Protein AF-A0A355FA48-F1 (afdb_monomer)

Nearest PDB structures (foldseek):
  8dld-assembly1_A  TM=2.397E-01  e=1.196E+00  Physcomitrium patens
  1eyp-assembly1_A  TM=2.920E-01  e=4.290E+00  Medicago sativa

Structure (mmCIF, N/CA/C/O backbone):
data_AF-A0A355FA48-F1
#
_entry.id   AF-A0A355FA48-F1
#
loop_
_atom_site.group_PDB
_atom_site.id
_atom_site.type_symbol
_atom_site.label_atom_id
_atom_site.label_alt_id
_atom_site.label_comp_id
_atom_site.label_asym_id
_atom_site.label_entity_id
_atom_site.label_seq_id
_atom_site.pdbx_PDB_ins_code
_atom_site.Cartn_x
_atom_site.Cartn_y
_atom_site.Cartn_z
_atom_site.occupancy
_atom_site.B_iso_or_equiv
_atom_site.auth_seq_id
_atom_site.auth_comp_id
_atom_site.auth_asym_id
_atom_site.auth_atom_id
_atom_site.pdbx_PDB_model_num
ATOM 1 N N . MET A 1 1 ? -16.862 11.622 -30.178 1.00 50.50 1 MET A N 1
ATOM 2 C CA . MET A 1 1 ? -16.215 10.969 -29.021 1.00 50.50 1 MET A CA 1
ATOM 3 C C . MET A 1 1 ? -16.839 9.595 -28.837 1.00 50.50 1 MET A C 1
ATOM 5 O O . MET A 1 1 ? -18.049 9.518 -28.666 1.00 50.50 1 MET A O 1
ATOM 9 N N . ASP A 1 2 ? -16.054 8.531 -28.989 1.00 50.88 2 ASP A N 1
ATOM 10 C CA . ASP A 1 2 ? -16.548 7.152 -28.922 1.00 50.88 2 ASP A CA 1
ATOM 11 C C . ASP A 1 2 ? -16.624 6.678 -27.457 1.00 50.88 2 ASP A C 1
ATOM 13 O O . ASP A 1 2 ? -15.678 6.871 -26.689 1.00 50.88 2 ASP A O 1
ATOM 17 N N . ILE A 1 3 ? -17.746 6.065 -27.066 1.00 57.66 3 ILE A N 1
ATOM 18 C CA . ILE A 1 3 ? -17.954 5.471 -25.733 1.00 57.66 3 ILE A CA 1
ATOM 19 C C . ILE A 1 3 ? -16.929 4.361 -25.452 1.00 57.66 3 ILE A C 1
ATOM 21 O O . ILE A 1 3 ? -16.620 4.101 -24.289 1.00 57.66 3 ILE A O 1
ATOM 25 N N . SER A 1 4 ? -16.351 3.756 -26.494 1.00 58.62 4 SER A N 1
ATOM 26 C CA . SER A 1 4 ? -15.286 2.757 -26.372 1.00 58.62 4 SER A CA 1
ATOM 27 C C . SER A 1 4 ? -14.024 3.291 -25.673 1.00 58.62 4 SER A C 1
ATOM 29 O O . SER A 1 4 ? -13.360 2.530 -24.976 1.00 58.62 4 SER A O 1
ATOM 31 N N . LYS A 1 5 ? -13.741 4.605 -25.725 1.00 52.78 5 LYS A N 1
ATOM 32 C CA . LYS A 1 5 ? -12.650 5.227 -24.942 1.00 52.78 5 LYS A CA 1
ATOM 33 C C . LYS A 1 5 ? -12.941 5.296 -23.435 1.00 52.78 5 LYS A C 1
ATOM 35 O O . LYS A 1 5 ? -12.018 5.364 -22.633 1.00 52.78 5 LYS A O 1
ATOM 40 N N . PHE A 1 6 ? -14.215 5.240 -23.038 1.00 52.00 6 PHE A N 1
ATOM 41 C CA . PHE A 1 6 ? -14.637 5.093 -21.638 1.00 52.00 6 PHE A CA 1
ATOM 42 C C . PHE A 1 6 ? -14.767 3.620 -21.223 1.00 52.00 6 PHE A C 1
ATOM 44 O O . PHE A 1 6 ? -14.833 3.330 -20.027 1.00 52.00 6 PHE A O 1
ATOM 51 N N . GLN A 1 7 ? -14.787 2.688 -22.186 1.00 49.25 7 GLN A N 1
ATOM 52 C CA . GLN A 1 7 ? -14.718 1.246 -21.947 1.00 49.25 7 GLN A CA 1
ATOM 53 C C . GLN A 1 7 ? -13.270 0.838 -21.665 1.00 49.25 7 GLN A C 1
ATOM 55 O O . GLN A 1 7 ? -12.597 0.194 -22.456 1.00 49.25 7 GLN A O 1
ATOM 60 N N . THR A 1 8 ? -12.822 1.269 -20.492 1.00 52.16 8 THR A N 1
ATOM 61 C CA . THR A 1 8 ? -11.849 0.640 -19.606 1.00 52.16 8 THR A CA 1
ATOM 62 C C . THR A 1 8 ? -10.927 -0.403 -20.240 1.00 52.16 8 THR A C 1
ATOM 64 O O . THR A 1 8 ? -11.336 -1.534 -20.517 1.00 52.16 8 THR A O 1
ATOM 67 N N . ASN A 1 9 ? -9.626 -0.108 -20.256 1.00 56.94 9 ASN A N 1
ATOM 68 C CA . ASN A 1 9 ? -8.619 -1.160 -20.186 1.00 56.94 9 ASN A CA 1
ATOM 69 C C . ASN A 1 9 ? -8.722 -1.831 -18.797 1.00 56.94 9 ASN A C 1
ATOM 71 O O . ASN A 1 9 ? -7.994 -1.478 -17.868 1.00 56.94 9 ASN A O 1
ATOM 75 N N . LYS A 1 10 ? -9.714 -2.721 -18.621 1.00 59.16 10 LYS A N 1
ATOM 76 C CA . LYS A 1 10 ? -10.024 -3.418 -17.354 1.00 59.16 10 LYS A CA 1
ATOM 77 C C . LYS A 1 10 ? -8.810 -4.165 -16.813 1.00 59.16 10 LYS A C 1
ATOM 79 O O . LYS A 1 10 ? -8.675 -4.302 -15.601 1.00 59.16 10 LYS A O 1
ATOM 84 N N . ALA A 1 11 ? -7.910 -4.568 -17.707 1.00 61.88 11 ALA A N 1
ATOM 85 C CA . ALA A 1 11 ? -6.654 -5.203 -17.351 1.00 61.88 11 ALA A CA 1
ATOM 86 C C . ALA A 1 11 ? -5.799 -4.300 -16.446 1.00 61.88 11 ALA A C 1
ATOM 88 O O . ALA A 1 11 ? -5.304 -4.749 -15.425 1.00 61.88 11 ALA A O 1
ATOM 89 N N . ALA A 1 12 ? -5.696 -2.997 -16.722 1.00 61.00 12 ALA A N 1
ATOM 90 C CA . ALA A 1 12 ? -4.926 -2.099 -15.855 1.00 61.00 12 ALA A CA 1
ATOM 91 C C . ALA A 1 12 ? -5.613 -1.832 -14.498 1.00 61.00 12 ALA A C 1
ATOM 93 O O . ALA A 1 12 ? -4.936 -1.541 -13.514 1.00 61.00 12 ALA A O 1
ATOM 94 N N . GLU A 1 13 ? -6.947 -1.927 -14.427 1.00 69.19 13 GLU A N 1
ATOM 95 C CA . GLU A 1 13 ? -7.689 -1.750 -13.169 1.00 69.19 13 GLU A CA 1
ATOM 96 C C . GLU A 1 13 ? -7.562 -2.956 -12.230 1.00 69.19 13 GLU A C 1
ATOM 98 O O . GLU A 1 13 ? -7.446 -2.758 -11.022 1.00 69.19 13 GLU A O 1
ATOM 103 N N . GLU A 1 14 ? -7.596 -4.183 -12.760 1.00 68.00 14 GLU A N 1
ATOM 104 C CA . GLU A 1 14 ? -7.614 -5.407 -11.944 1.00 68.00 14 GLU A CA 1
ATOM 105 C C . GLU A 1 14 ? -6.336 -6.244 -12.017 1.00 68.00 14 GLU A C 1
ATOM 107 O O . GLU A 1 14 ? -5.951 -6.830 -11.005 1.00 68.00 14 GLU A O 1
ATOM 112 N N . ASP A 1 15 ? -5.685 -6.315 -13.179 1.00 77.81 15 ASP A N 1
ATOM 113 C CA . ASP A 1 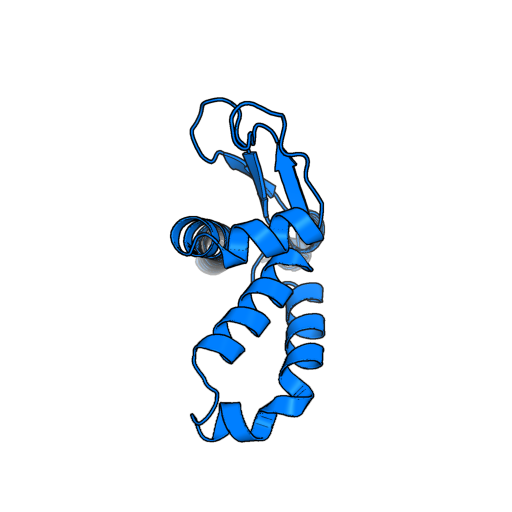15 ? -4.477 -7.123 -13.362 1.00 77.81 15 ASP A CA 1
ATOM 114 C C . ASP A 1 15 ? -3.219 -6.357 -12.956 1.00 77.81 15 ASP A C 1
ATOM 116 O O . ASP A 1 15 ? -2.216 -6.994 -12.648 1.00 77.81 15 ASP A O 1
ATOM 120 N N . GLY A 1 16 ? -3.271 -5.024 -12.909 1.00 86.31 16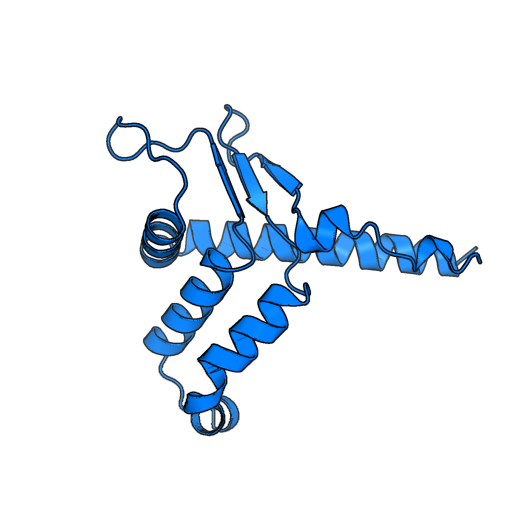 GLY A N 1
ATOM 121 C CA . GLY A 1 16 ? -2.163 -4.160 -12.510 1.00 86.31 16 GLY A CA 1
ATOM 122 C C . GLY A 1 16 ? -1.009 -4.117 -13.515 1.00 86.31 16 GLY A C 1
ATOM 123 O O . GLY A 1 16 ? -0.916 -4.921 -14.445 1.00 86.31 16 GLY A O 1
ATOM 124 N N . VAL A 1 17 ? -0.106 -3.159 -13.325 1.00 89.75 17 VAL A N 1
ATOM 125 C CA . VAL A 1 17 ? 1.043 -2.909 -14.205 1.00 89.75 17 VAL A CA 1
ATOM 126 C C . VAL A 1 17 ? 2.339 -3.115 -13.433 1.00 89.75 17 VAL A C 1
ATOM 128 O O . VAL A 1 17 ? 2.412 -2.846 -12.237 1.00 89.75 17 VAL A O 1
ATOM 131 N N . TRP A 1 18 ? 3.357 -3.633 -14.120 1.00 92.81 18 TRP A N 1
ATOM 132 C CA . TRP A 1 18 ? 4.699 -3.752 -13.564 1.00 92.81 18 TRP A CA 1
ATOM 133 C C . TRP A 1 18 ? 5.400 -2.394 -13.575 1.00 92.81 18 TRP A C 1
ATOM 135 O O . TRP A 1 18 ? 5.610 -1.823 -14.643 1.00 92.81 18 TRP A O 1
ATOM 145 N N . VAL A 1 19 ? 5.788 -1.927 -12.395 1.00 92.06 19 VAL A N 1
ATOM 146 C CA . VAL A 1 19 ? 6.546 -0.700 -12.157 1.00 92.06 19 VAL A CA 1
ATOM 147 C C . VAL A 1 19 ? 7.950 -1.085 -11.710 1.00 92.06 19 VAL A C 1
ATOM 149 O O . VAL A 1 19 ? 8.123 -1.998 -10.897 1.00 92.06 19 VAL A O 1
ATOM 152 N N . ASP A 1 20 ? 8.948 -0.426 -12.288 1.00 92.25 20 ASP A N 1
ATOM 153 C CA . ASP A 1 20 ? 10.348 -0.611 -11.917 1.00 92.25 20 ASP A CA 1
ATOM 154 C C . ASP A 1 20 ? 10.660 0.203 -10.657 1.00 92.25 20 ASP A C 1
ATOM 156 O O . ASP A 1 20 ? 10.267 1.364 -10.563 1.00 92.25 20 ASP A O 1
ATOM 160 N N . VAL A 1 21 ? 11.310 -0.422 -9.676 1.00 89.25 21 VAL A N 1
ATOM 161 C CA . VAL A 1 21 ? 11.603 0.202 -8.377 1.00 89.25 21 VAL A CA 1
ATOM 162 C C . VAL A 1 21 ? 12.977 0.863 -8.392 1.00 89.25 21 VAL A C 1
ATOM 164 O O . VAL A 1 21 ? 13.144 1.955 -7.860 1.00 89.25 21 VAL A O 1
ATOM 167 N N . ASP A 1 22 ? 13.968 0.198 -8.987 1.00 84.12 22 ASP A N 1
ATOM 168 C CA . ASP A 1 22 ? 15.380 0.583 -8.893 1.00 84.12 22 ASP A CA 1
ATOM 169 C C . ASP A 1 22 ? 16.129 0.554 -10.236 1.00 84.12 22 ASP A C 1
ATOM 171 O O . ASP A 1 22 ? 17.322 0.856 -10.282 1.00 84.12 22 ASP A O 1
ATOM 175 N N . GLY A 1 23 ? 15.460 0.182 -11.331 1.00 79.75 23 GLY A N 1
ATOM 176 C CA . GLY A 1 23 ? 16.059 0.039 -12.658 1.00 79.75 23 GLY A CA 1
ATOM 177 C C . GLY A 1 23 ? 16.967 -1.185 -12.811 1.00 79.75 23 GLY A C 1
ATOM 178 O O . GLY A 1 23 ? 17.498 -1.413 -13.897 1.00 79.75 23 GLY A O 1
ATOM 179 N N . ASN A 1 24 ? 17.136 -1.993 -11.760 1.00 82.81 24 ASN A N 1
ATOM 180 C CA . ASN A 1 24 ? 18.080 -3.110 -11.688 1.00 82.81 24 ASN A CA 1
ATOM 181 C C . ASN A 1 24 ? 17.379 -4.472 -11.581 1.00 82.81 24 ASN A C 1
ATOM 183 O O . ASN A 1 24 ? 17.966 -5.464 -11.149 1.00 82.81 24 ASN A O 1
ATOM 187 N N . GLY A 1 25 ? 16.126 -4.542 -12.035 1.00 83.00 25 GLY A N 1
ATOM 188 C CA . GLY A 1 25 ? 15.348 -5.779 -12.091 1.00 83.00 25 GLY A CA 1
ATOM 189 C C . GLY A 1 25 ? 14.394 -5.974 -10.915 1.00 83.00 25 GLY A C 1
ATOM 190 O O . GLY A 1 25 ? 13.638 -6.953 -10.928 1.00 83.00 25 GLY A O 1
ATOM 191 N N . THR A 1 26 ? 14.362 -5.045 -9.956 1.00 92.69 26 THR A N 1
ATOM 192 C CA . THR A 1 26 ? 13.345 -5.026 -8.905 1.00 92.69 26 THR A CA 1
ATOM 193 C C . THR A 1 26 ? 12.073 -4.389 -9.441 1.00 92.69 26 THR A C 1
ATOM 195 O O . THR A 1 26 ? 12.055 -3.231 -9.847 1.00 92.69 26 THR A O 1
ATOM 198 N N . LYS A 1 27 ? 10.980 -5.152 -9.455 1.00 94.94 27 LYS A N 1
ATOM 199 C CA . LYS A 1 27 ? 9.699 -4.692 -10.002 1.00 94.94 27 LYS A CA 1
ATOM 200 C C . LYS A 1 27 ? 8.564 -5.024 -9.065 1.00 94.94 27 LYS A C 1
ATOM 202 O O . LYS A 1 27 ? 8.534 -6.114 -8.498 1.00 94.94 27 LYS A O 1
ATOM 207 N N . ILE A 1 28 ? 7.594 -4.130 -8.969 1.00 95.44 28 ILE A N 1
ATOM 208 C CA . ILE A 1 28 ? 6.328 -4.375 -8.278 1.00 95.44 28 ILE A CA 1
ATOM 209 C C . ILE A 1 28 ? 5.186 -4.352 -9.278 1.00 95.44 28 ILE A C 1
ATOM 211 O O . ILE A 1 28 ? 5.247 -3.650 -10.283 1.00 95.44 28 ILE A O 1
ATOM 215 N N . LYS A 1 29 ? 4.137 -5.125 -9.023 1.00 95.06 29 LYS A N 1
ATOM 216 C CA . LYS A 1 29 ? 2.921 -5.109 -9.825 1.00 95.06 29 LYS A CA 1
ATOM 217 C C . LYS A 1 29 ? 1.829 -4.396 -9.051 1.00 95.06 29 LYS A C 1
ATOM 219 O O . LYS A 1 29 ? 1.402 -4.880 -8.004 1.00 95.06 29 LYS A O 1
ATOM 224 N N . VAL A 1 30 ? 1.391 -3.256 -9.569 1.00 93.62 30 VAL A N 1
ATOM 225 C CA . VAL A 1 30 ? 0.495 -2.337 -8.864 1.00 93.62 30 VAL A CA 1
ATOM 226 C C . VAL A 1 30 ? -0.816 -2.186 -9.626 1.00 93.62 30 VAL A C 1
ATOM 228 O O . VAL A 1 30 ? -0.823 -1.979 -10.838 1.00 93.62 30 VAL A O 1
ATOM 231 N N . ALA A 1 31 ? -1.934 -2.321 -8.919 1.00 92.06 31 ALA A N 1
ATOM 232 C CA . ALA A 1 31 ? -3.264 -1.989 -9.417 1.00 92.06 31 ALA A CA 1
ATOM 233 C C . ALA A 1 31 ? -3.635 -0.542 -9.073 1.00 92.06 31 ALA A C 1
ATOM 235 O O . ALA A 1 31 ? -3.131 0.040 -8.117 1.00 92.06 31 ALA A O 1
ATOM 236 N N . ARG A 1 32 ? -4.585 0.031 -9.815 1.00 88.31 32 ARG A N 1
ATOM 237 C CA . ARG A 1 32 ? -5.041 1.412 -9.590 1.00 88.31 32 ARG A CA 1
ATOM 238 C C . ARG A 1 32 ? -5.688 1.601 -8.220 1.00 88.31 32 ARG A C 1
ATOM 240 O O . ARG A 1 32 ? -6.489 0.762 -7.803 1.00 88.31 32 ARG A O 1
ATOM 247 N N . ILE A 1 33 ? -5.458 2.755 -7.592 1.00 83.88 33 ILE A N 1
ATOM 248 C CA . ILE A 1 33 ? -6.003 3.083 -6.261 1.00 83.88 33 ILE A CA 1
ATOM 249 C C . ILE A 1 33 ? -7.543 3.073 -6.215 1.00 83.88 33 ILE A C 1
ATOM 251 O O . ILE A 1 33 ? -8.153 2.709 -5.215 1.00 83.88 33 ILE A O 1
ATOM 255 N N . ASN A 1 34 ? -8.205 3.400 -7.327 1.00 81.56 34 ASN A N 1
ATOM 256 C CA . ASN A 1 34 ? -9.664 3.489 -7.410 1.00 81.56 34 ASN A CA 1
ATOM 257 C C . ASN A 1 34 ? -10.357 2.210 -7.900 1.00 81.56 34 ASN A C 1
ATOM 259 O O . ASN A 1 34 ? -11.558 2.250 -8.215 1.00 81.56 34 ASN A O 1
ATOM 263 N N . ASN A 1 35 ? -9.639 1.084 -7.943 1.00 85.12 35 ASN A N 1
ATOM 264 C CA . ASN A 1 35 ? -10.189 -0.166 -8.445 1.00 85.12 35 ASN A CA 1
ATOM 265 C C . ASN A 1 35 ? -11.336 -0.707 -7.549 1.00 85.12 35 ASN A C 1
ATOM 267 O O . ASN A 1 35 ? -11.388 -0.439 -6.338 1.00 85.12 35 ASN A O 1
ATOM 271 N N . PRO A 1 36 ? -12.287 -1.480 -8.109 1.00 88.25 36 PRO A N 1
ATOM 272 C CA . PRO A 1 36 ? -13.420 -2.003 -7.344 1.00 88.25 36 PRO A CA 1
ATOM 273 C C . PRO A 1 36 ? -13.026 -2.915 -6.172 1.00 88.25 36 PRO A C 1
ATOM 275 O O . PRO A 1 36 ? -13.741 -2.948 -5.165 1.00 88.25 36 PRO A O 1
ATOM 278 N N . ARG A 1 37 ? -11.905 -3.647 -6.274 1.00 90.31 37 ARG A N 1
ATOM 279 C CA . ARG A 1 37 ? -11.421 -4.555 -5.220 1.00 90.31 37 ARG A CA 1
ATOM 280 C C . ARG A 1 37 ? -10.957 -3.762 -4.001 1.00 90.31 37 ARG A C 1
ATOM 282 O O . ARG A 1 37 ? -11.423 -4.057 -2.901 1.00 90.31 37 ARG A O 1
ATOM 289 N N . TYR A 1 38 ? -10.154 -2.718 -4.205 1.00 91.25 38 TYR A N 1
ATOM 290 C CA . TYR A 1 38 ? -9.709 -1.794 -3.163 1.00 91.25 38 TYR A CA 1
ATOM 291 C C . TYR A 1 38 ? -10.903 -1.142 -2.473 1.00 91.25 38 TYR A C 1
ATOM 293 O O . TYR A 1 38 ? -11.056 -1.272 -1.262 1.00 91.25 38 TYR A O 1
ATOM 301 N N . LYS A 1 39 ? -11.833 -0.546 -3.235 1.00 90.44 39 LYS A N 1
ATOM 302 C CA . LYS A 1 39 ? -13.029 0.102 -2.665 1.00 90.44 39 LYS A CA 1
ATOM 303 C C . LYS A 1 39 ? -13.851 -0.859 -1.808 1.00 90.44 39 LYS A C 1
ATOM 305 O O . LYS A 1 39 ? -14.234 -0.516 -0.690 1.00 90.44 39 LYS A O 1
ATOM 310 N N . LYS A 1 40 ? -14.107 -2.073 -2.304 1.00 92.69 40 LYS A N 1
ATOM 311 C CA . LYS A 1 40 ? -14.893 -3.087 -1.588 1.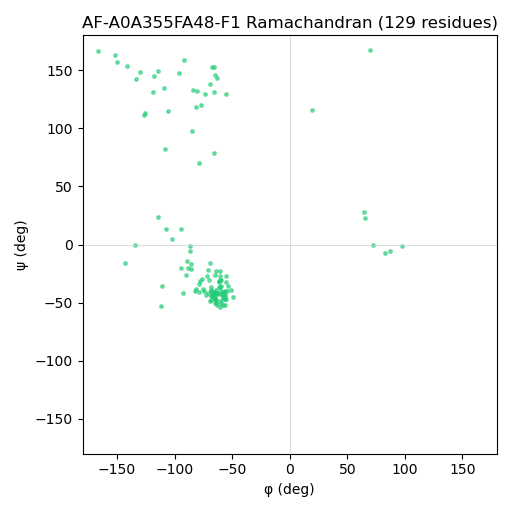00 92.69 40 LYS A CA 1
ATOM 312 C C . LYS A 1 40 ? -14.177 -3.587 -0.332 1.00 92.69 40 LYS A C 1
ATOM 314 O O . LYS A 1 40 ? -14.817 -3.737 0.711 1.00 92.69 40 LYS A O 1
ATOM 319 N N . HIS A 1 41 ? -12.873 -3.844 -0.417 1.00 93.56 41 HIS A N 1
ATOM 320 C CA . HIS A 1 41 ? -12.076 -4.317 0.714 1.00 93.56 41 HIS A CA 1
ATOM 321 C C . HIS A 1 41 ? -11.911 -3.231 1.775 1.00 93.56 41 HIS A C 1
ATOM 323 O O . HIS A 1 41 ? -12.244 -3.465 2.934 1.00 93.56 41 HIS A O 1
ATOM 329 N N . PHE A 1 42 ? -11.535 -2.015 1.375 1.00 92.12 42 PHE A N 1
ATOM 330 C CA . PHE A 1 42 ? -11.394 -0.870 2.270 1.00 92.12 42 PHE A CA 1
ATOM 331 C C . PHE A 1 42 ? -12.701 -0.569 3.012 1.00 92.12 42 PHE A C 1
ATOM 333 O O . PHE A 1 42 ? -12.710 -0.425 4.233 1.00 92.12 42 PHE A O 1
ATOM 340 N N . GLN A 1 43 ? -13.844 -0.571 2.316 1.00 92.88 43 GLN A N 1
ATOM 341 C CA . GLN A 1 43 ? -15.155 -0.429 2.960 1.00 92.88 43 GLN A CA 1
ATOM 342 C C . GLN A 1 43 ? -15.435 -1.544 3.973 1.00 92.88 43 GLN A C 1
ATOM 344 O O . GLN A 1 43 ? -15.987 -1.276 5.040 1.00 92.88 43 GLN A O 1
ATOM 349 N N . LYS A 1 44 ? -15.066 -2.793 3.665 1.00 95.31 44 LYS A N 1
ATOM 350 C CA . LYS A 1 44 ? -15.267 -3.938 4.562 1.00 95.31 44 LYS A CA 1
ATOM 351 C C . LYS A 1 44 ? -14.452 -3.791 5.848 1.00 95.31 44 LYS A C 1
ATOM 353 O O . LYS A 1 44 ? -15.021 -3.963 6.925 1.00 95.31 44 LYS A O 1
ATOM 358 N N . ILE A 1 45 ? -13.165 -3.458 5.743 1.00 94.12 45 ILE A N 1
ATOM 359 C CA . ILE A 1 45 ? -12.256 -3.373 6.897 1.00 94.12 45 ILE A CA 1
ATOM 360 C C . ILE A 1 45 ? -12.472 -2.104 7.730 1.00 94.12 45 ILE A C 1
ATOM 362 O O . ILE A 1 45 ? -12.306 -2.133 8.945 1.00 94.12 45 ILE A O 1
ATOM 366 N N . THR A 1 46 ? -12.923 -1.005 7.115 1.00 93.50 46 THR A N 1
ATOM 367 C CA . THR A 1 46 ? -13.207 0.257 7.825 1.00 93.50 46 THR A CA 1
ATOM 368 C C . THR A 1 46 ? -14.613 0.322 8.420 1.00 93.50 46 THR A C 1
ATOM 370 O O . THR A 1 46 ? -14.864 1.139 9.308 1.00 93.50 46 THR A O 1
ATOM 373 N N . LYS A 1 47 ? -15.546 -0.545 7.993 1.00 94.88 47 LYS A N 1
ATOM 374 C CA . LYS A 1 47 ? -16.938 -0.575 8.482 1.00 94.88 47 LYS A CA 1
ATOM 375 C C . LYS A 1 47 ? -17.062 -0.565 10.017 1.00 94.88 47 LYS A C 1
ATOM 377 O O . LYS A 1 47 ? -17.875 0.225 10.504 1.00 94.88 47 LYS A O 1
A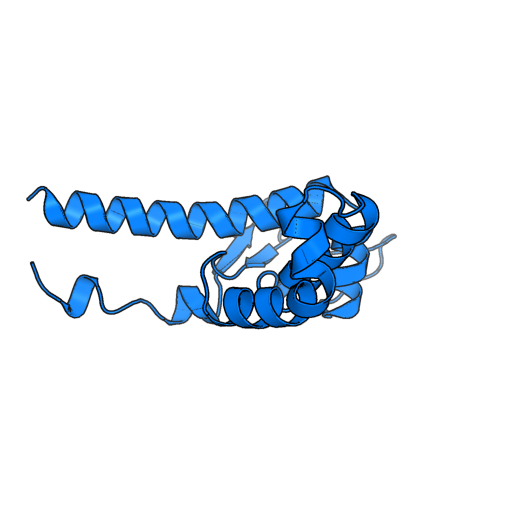TOM 382 N N . PRO A 1 48 ? -16.287 -1.352 10.792 1.00 94.81 48 PRO A N 1
ATOM 383 C CA . PRO A 1 48 ? -16.348 -1.323 12.259 1.00 94.81 48 PRO A CA 1
ATOM 384 C C . PRO A 1 48 ? -15.904 0.019 12.862 1.00 94.81 48 PRO A C 1
ATOM 386 O O . PRO A 1 48 ? -16.366 0.412 13.930 1.00 94.81 48 PRO A O 1
ATOM 389 N N . TYR A 1 49 ? -15.047 0.754 12.153 1.00 94.94 49 TYR A N 1
ATOM 390 C CA . TYR A 1 49 ? -14.404 1.983 12.616 1.00 94.94 49 TYR A CA 1
ATOM 391 C C . TYR A 1 49 ? -15.035 3.256 12.041 1.00 94.94 49 TYR A C 1
ATOM 393 O O . TYR A 1 49 ? -14.578 4.361 12.328 1.00 94.94 49 TYR A O 1
ATOM 401 N N . LYS A 1 50 ? -16.130 3.137 11.278 1.00 93.00 50 LYS A N 1
ATOM 402 C CA . LYS A 1 50 ? -16.785 4.251 10.569 1.00 93.00 50 LYS A CA 1
ATOM 403 C C . LYS A 1 50 ? -17.077 5.465 11.460 1.00 93.00 50 LYS A C 1
ATOM 405 O O . LYS A 1 50 ? -16.915 6.601 11.024 1.00 93.00 50 LYS A O 1
ATOM 410 N N . ARG A 1 51 ? -17.503 5.239 12.711 1.00 94.31 51 ARG A N 1
ATOM 411 C CA . ARG A 1 51 ? -17.759 6.321 13.681 1.00 94.31 51 ARG A CA 1
ATOM 412 C C . ARG A 1 51 ? -16.471 7.040 14.089 1.00 94.31 51 ARG A C 1
ATOM 414 O O . ARG A 1 51 ? -16.493 8.259 14.188 1.00 94.31 51 ARG A O 1
ATOM 421 N N . GLN A 1 52 ? -15.388 6.300 14.319 1.00 94.12 52 GLN A N 1
ATOM 422 C CA . GLN A 1 52 ? -14.096 6.862 14.722 1.00 94.12 52 GLN A CA 1
ATOM 423 C C . GLN A 1 52 ? -13.476 7.664 13.578 1.00 94.12 52 GLN A C 1
ATOM 425 O O . GLN A 1 52 ? -13.076 8.800 13.788 1.00 94.12 52 GLN A O 1
ATOM 430 N N . ILE A 1 53 ? -13.517 7.117 12.358 1.00 92.19 53 ILE A N 1
ATOM 431 C CA . ILE A 1 53 ? -13.066 7.797 11.135 1.00 92.19 53 ILE A CA 1
ATOM 432 C C . ILE A 1 53 ? -13.806 9.125 10.957 1.00 92.19 53 ILE A C 1
ATOM 434 O O . ILE A 1 53 ? -13.180 10.170 10.835 1.00 92.19 53 ILE A O 1
ATOM 438 N N . ARG A 1 54 ? -15.146 9.106 11.004 1.00 92.44 54 ARG A N 1
ATOM 439 C CA . ARG A 1 54 ? -15.957 10.324 10.843 1.00 92.44 54 ARG A CA 1
ATOM 440 C C . ARG A 1 54 ? -15.660 11.373 11.913 1.00 92.44 54 ARG A C 1
ATOM 442 O O . ARG A 1 54 ? -15.728 12.562 11.635 1.00 92.44 54 ARG A O 1
ATOM 449 N N . ASN A 1 55 ? -15.394 10.929 13.135 1.00 94.62 55 ASN A N 1
ATOM 450 C CA . ASN A 1 55 ? -15.151 11.818 14.261 1.00 94.62 55 ASN A CA 1
ATOM 451 C C . ASN A 1 55 ? -13.674 12.251 14.368 1.00 94.62 55 ASN A C 1
ATOM 453 O O . ASN A 1 55 ? -13.354 12.993 15.289 1.00 94.62 55 ASN A O 1
ATOM 457 N N . GLY A 1 56 ? -12.786 11.779 13.482 1.00 92.00 56 GLY A N 1
ATOM 458 C CA . GLY A 1 56 ? -11.348 12.054 13.557 1.00 92.00 56 GLY A CA 1
ATOM 459 C C . GLY A 1 56 ? -10.661 11.443 14.784 1.00 92.00 56 GLY A C 1
ATOM 460 O O . GLY A 1 56 ? -9.630 11.938 15.212 1.00 92.00 56 GLY A O 1
ATOM 461 N N . THR A 1 57 ? -11.240 10.396 15.382 1.00 94.38 57 THR A N 1
ATOM 462 C CA . THR A 1 57 ? -10.728 9.757 16.612 1.00 94.38 57 THR A CA 1
ATOM 463 C C . THR A 1 57 ? -10.102 8.387 16.356 1.00 94.38 57 THR A C 1
ATOM 465 O O . THR A 1 57 ? -9.963 7.598 17.289 1.00 94.38 57 THR A O 1
ATOM 468 N N . LEU A 1 58 ? -9.835 8.038 15.096 1.00 94.19 58 LEU A N 1
ATOM 469 C CA . LEU A 1 58 ? -9.125 6.807 14.763 1.00 94.19 58 LEU A CA 1
ATOM 470 C C . LEU A 1 58 ? -7.648 7.000 15.119 1.00 94.19 58 LEU A C 1
ATOM 472 O O . LEU A 1 58 ? -7.065 7.998 14.709 1.00 94.19 58 LEU A O 1
ATOM 476 N N . SER A 1 59 ? -7.053 6.071 15.868 1.00 94.81 59 SER A N 1
ATOM 477 C CA . SER A 1 59 ? -5.618 6.149 16.146 1.00 94.81 59 SER A CA 1
ATOM 478 C C . SER A 1 59 ? -4.813 5.996 14.857 1.00 94.81 59 SER A C 1
ATOM 480 O O . SER A 1 59 ? -5.198 5.228 13.969 1.00 94.81 59 SER A O 1
ATOM 482 N N . GLU A 1 60 ? -3.683 6.693 14.778 1.00 92.06 60 GLU A N 1
ATOM 483 C CA . GLU A 1 60 ? -2.779 6.646 13.623 1.00 92.06 60 GLU A CA 1
ATOM 484 C C . GLU A 1 60 ? -2.330 5.207 13.334 1.00 92.06 60 GLU A C 1
ATOM 486 O O . GLU A 1 60 ? -2.540 4.724 12.224 1.00 92.06 60 GLU A O 1
ATOM 491 N N . ASP A 1 61 ? -1.913 4.455 14.361 1.00 92.31 61 ASP A N 1
ATOM 492 C CA . ASP A 1 61 ? -1.543 3.035 14.244 1.00 92.31 61 ASP A CA 1
ATOM 493 C C . ASP A 1 61 ? -2.630 2.162 13.601 1.00 92.31 61 ASP A C 1
ATOM 495 O O . ASP A 1 61 ? -2.354 1.171 12.923 1.00 92.31 61 ASP A O 1
ATOM 499 N N . LEU A 1 62 ? -3.903 2.467 13.875 1.00 93.62 62 LEU A N 1
ATOM 500 C CA . LEU A 1 62 ? -5.015 1.691 13.339 1.00 93.62 62 LEU A CA 1
ATOM 501 C C . LEU A 1 62 ? -5.326 2.119 11.905 1.00 93.62 62 LEU A C 1
ATOM 503 O O . LEU A 1 62 ? -5.616 1.260 11.074 1.00 93.62 62 LEU A O 1
ATOM 507 N N . ALA A 1 63 ? -5.243 3.417 11.608 1.00 92.12 63 ALA A N 1
ATOM 508 C CA . ALA A 1 63 ? -5.352 3.928 10.246 1.00 92.12 63 ALA A CA 1
ATOM 509 C C . ALA A 1 63 ? -4.282 3.301 9.340 1.00 92.12 63 ALA A C 1
ATOM 511 O O . ALA A 1 63 ? -4.601 2.785 8.270 1.00 92.12 63 ALA A O 1
ATOM 512 N N . GLU A 1 64 ? -3.043 3.257 9.823 1.00 93.12 64 GLU A N 1
ATOM 513 C CA . GLU A 1 64 ? -1.905 2.632 9.163 1.00 93.12 64 GLU A CA 1
ATOM 514 C C . GLU A 1 64 ? -2.133 1.139 8.917 1.00 93.12 64 GLU A C 1
ATOM 516 O O . GLU A 1 64 ? -2.015 0.677 7.783 1.00 93.12 64 GLU A O 1
ATOM 521 N N . LYS A 1 65 ? -2.548 0.379 9.938 1.00 94.12 65 LYS A N 1
ATOM 522 C CA . LYS A 1 65 ? -2.853 -1.054 9.782 1.00 94.12 65 LYS A CA 1
ATOM 523 C C . LYS A 1 65 ? -3.933 -1.313 8.734 1.00 94.12 65 LYS A C 1
ATOM 525 O O . LYS A 1 65 ? -3.821 -2.261 7.961 1.00 94.12 65 LYS A O 1
ATOM 530 N N . LEU A 1 66 ? -4.977 -0.483 8.703 1.00 94.69 66 LEU A N 1
ATOM 531 C CA . LEU A 1 66 ? -6.054 -0.595 7.71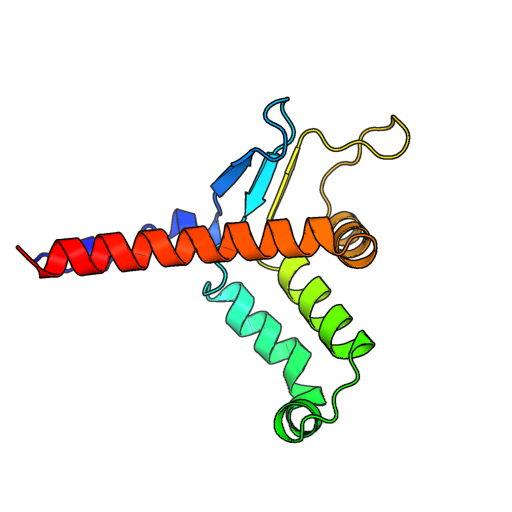8 1.00 94.69 66 LEU A CA 1
ATOM 532 C C . LEU A 1 66 ? -5.564 -0.257 6.305 1.00 94.69 66 LEU A C 1
ATOM 534 O O . LEU A 1 66 ? -5.953 -0.929 5.351 1.00 94.69 66 LEU A O 1
ATOM 538 N N . LEU A 1 67 ? -4.700 0.751 6.165 1.00 93.00 67 LEU A N 1
ATOM 539 C CA . LEU A 1 67 ? -4.095 1.109 4.886 1.00 93.00 67 LEU A CA 1
ATOM 540 C C . LEU A 1 67 ? -3.191 -0.015 4.369 1.00 93.00 67 LEU A C 1
ATOM 542 O O . LEU A 1 67 ? -3.367 -0.463 3.239 1.00 93.00 67 LEU A O 1
ATOM 546 N N . VAL A 1 68 ? -2.282 -0.516 5.207 1.00 95.94 68 VAL A N 1
ATOM 547 C CA . VAL A 1 68 ? -1.376 -1.624 4.878 1.00 95.94 68 VAL A CA 1
ATOM 548 C C . VAL A 1 68 ? -2.162 -2.864 4.447 1.00 95.94 68 VAL A C 1
ATOM 550 O O . VAL A 1 68 ? -1.837 -3.477 3.430 1.00 95.94 68 VAL A O 1
ATOM 553 N N . ASP A 1 69 ? -3.238 -3.205 5.162 1.00 95.06 69 ASP A N 1
ATOM 554 C CA . ASP A 1 69 ? -4.098 -4.328 4.792 1.00 95.06 69 ASP A CA 1
ATOM 555 C C . ASP A 1 69 ? -4.781 -4.128 3.431 1.00 95.06 69 ASP A C 1
ATOM 557 O O . ASP A 1 69 ? -4.843 -5.057 2.620 1.00 95.06 69 ASP A O 1
ATOM 561 N N . ALA A 1 70 ? -5.264 -2.915 3.155 1.00 94.44 70 ALA A N 1
ATOM 562 C CA . ALA A 1 70 ? -5.889 -2.596 1.881 1.00 94.44 70 ALA A CA 1
ATOM 563 C C . ALA A 1 70 ? -4.896 -2.657 0.716 1.00 94.44 70 ALA A C 1
ATOM 565 O O . ALA A 1 70 ? -5.203 -3.271 -0.310 1.00 94.44 70 ALA A O 1
ATOM 566 N N . LEU A 1 71 ? -3.705 -2.082 0.884 1.00 94.81 71 LEU A N 1
ATOM 567 C CA . LEU A 1 71 ? -2.664 -2.080 -0.140 1.00 94.81 71 LEU A CA 1
ATOM 568 C C . LEU A 1 71 ? -2.188 -3.502 -0.452 1.00 94.81 71 LEU A C 1
ATOM 570 O O . LEU A 1 71 ? -2.237 -3.913 -1.612 1.00 94.81 71 LEU A O 1
ATOM 574 N N . ALA A 1 72 ? -1.818 -4.279 0.571 1.00 95.75 72 ALA A N 1
ATOM 575 C CA . ALA A 1 72 ? -1.319 -5.646 0.405 1.00 95.75 72 ALA A CA 1
ATOM 576 C C . ALA A 1 72 ? -2.349 -6.586 -0.242 1.00 95.75 72 ALA A C 1
ATOM 578 O O . ALA A 1 72 ? -1.983 -7.505 -0.967 1.00 95.75 72 ALA A O 1
ATOM 579 N N . SER A 1 73 ? -3.642 -6.366 0.020 1.00 93.12 73 SER A N 1
ATOM 580 C CA . SER A 1 73 ? -4.705 -7.261 -0.453 1.00 93.12 73 SER A CA 1
ATOM 581 C C . SER A 1 73 ? -5.242 -6.909 -1.842 1.00 93.12 73 SER A C 1
ATOM 583 O O . SER A 1 73 ? -5.921 -7.735 -2.453 1.00 93.12 73 SER A O 1
ATOM 585 N N . THR A 1 74 ? -5.045 -5.673 -2.319 1.00 93.88 74 THR A N 1
ATOM 586 C CA . THR A 1 74 ? -5.774 -5.183 -3.508 1.00 93.88 74 THR A CA 1
ATOM 587 C C . THR A 1 74 ? -4.996 -4.279 -4.458 1.00 93.88 74 THR A C 1
ATOM 589 O O . THR A 1 74 ? -5.455 -4.096 -5.585 1.00 93.88 74 THR A O 1
ATOM 592 N N . ILE A 1 75 ? -3.862 -3.717 -4.031 1.00 94.31 75 ILE A N 1
ATOM 593 C CA . ILE A 1 75 ? -3.053 -2.789 -4.832 1.00 94.31 75 ILE A CA 1
ATOM 594 C C . ILE A 1 75 ? -1.729 -3.434 -5.217 1.00 94.31 75 ILE A C 1
ATOM 596 O O . ILE A 1 75 ? -1.421 -3.507 -6.400 1.00 94.31 75 ILE A O 1
ATOM 600 N N . LEU A 1 76 ? -0.974 -3.948 -4.247 1.00 95.44 76 LEU A N 1
ATOM 601 C CA . LEU A 1 76 ? 0.285 -4.637 -4.503 1.00 95.44 76 LEU A CA 1
ATOM 602 C C . LEU A 1 76 ? 0.008 -6.106 -4.832 1.00 95.44 76 LEU A C 1
ATOM 604 O O . LEU A 1 76 ? -0.203 -6.924 -3.937 1.00 95.44 76 LEU A O 1
ATOM 608 N N . LEU A 1 77 ? -0.028 -6.422 -6.124 1.00 95.19 77 LEU A N 1
ATOM 609 C CA . LEU A 1 77 ? -0.472 -7.716 -6.644 1.00 95.19 77 LEU A CA 1
ATOM 610 C C . LEU A 1 77 ? 0.648 -8.747 -6.794 1.00 95.19 77 LEU A C 1
ATOM 612 O O . LEU A 1 77 ? 0.360 -9.940 -6.822 1.00 95.19 77 LEU A O 1
ATOM 616 N N . ASP A 1 78 ? 1.886 -8.293 -6.980 1.00 96.06 78 ASP A N 1
ATOM 617 C CA . ASP A 1 78 ? 3.063 -9.147 -7.159 1.00 96.06 78 ASP A CA 1
ATOM 618 C C . ASP A 1 78 ? 4.353 -8.319 -7.003 1.00 96.06 78 ASP A C 1
ATOM 620 O O . ASP A 1 78 ? 4.315 -7.086 -7.062 1.00 96.06 78 ASP A O 1
ATOM 624 N N . TRP A 1 79 ? 5.504 -8.977 -6.858 1.00 96.06 79 TRP A N 1
ATOM 625 C CA . TRP A 1 79 ? 6.817 -8.350 -7.003 1.00 96.06 7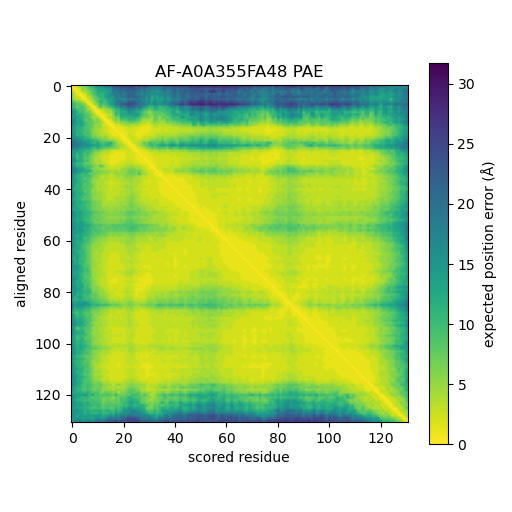9 TRP A CA 1
ATOM 626 C C . TRP A 1 79 ? 7.901 -9.329 -7.466 1.00 96.06 79 TRP A C 1
ATOM 628 O O . TRP A 1 79 ? 7.766 -10.548 -7.366 1.00 96.06 79 TRP A O 1
ATOM 638 N N . LYS A 1 80 ? 9.023 -8.800 -7.955 1.00 94.50 80 LYS A N 1
ATOM 639 C CA . LYS A 1 80 ? 10.212 -9.556 -8.373 1.00 94.50 80 LYS A CA 1
ATOM 640 C C . LYS A 1 80 ? 11.478 -8.806 -7.979 1.00 94.50 80 LYS A C 1
ATOM 642 O O . LYS A 1 80 ? 11.454 -7.587 -7.871 1.00 94.50 80 LYS A O 1
ATOM 647 N N . GLY A 1 81 ? 12.571 -9.542 -7.788 1.00 91.81 81 GLY A N 1
ATOM 648 C CA . GLY A 1 81 ? 13.897 -8.971 -7.515 1.00 91.81 81 GLY A CA 1
ATOM 649 C C . GLY A 1 81 ? 14.156 -8.594 -6.053 1.00 91.81 81 GLY A C 1
ATOM 650 O O . GLY A 1 81 ? 15.295 -8.312 -5.701 1.00 91.81 81 GLY A O 1
ATOM 651 N N . PHE A 1 82 ? 13.148 -8.667 -5.179 1.00 92.69 82 PHE A N 1
ATOM 652 C CA . PHE A 1 82 ? 13.332 -8.386 -3.758 1.00 92.69 82 PHE A CA 1
ATOM 653 C C . PHE A 1 82 ? 14.170 -9.459 -3.059 1.00 92.69 82 PHE A C 1
ATOM 655 O O . PHE A 1 82 ? 13.974 -10.664 -3.248 1.00 92.69 82 PHE A O 1
ATOM 662 N N . THR A 1 83 ? 15.072 -9.001 -2.194 1.00 91.50 83 THR A N 1
ATOM 663 C CA . THR A 1 83 ? 15.842 -9.839 -1.274 1.00 91.50 83 THR A CA 1
ATOM 664 C C . THR A 1 83 ? 15.754 -9.272 0.140 1.00 91.50 83 THR A C 1
ATOM 666 O O . THR A 1 83 ? 15.631 -8.062 0.325 1.00 91.50 83 THR A O 1
ATOM 669 N N . LYS A 1 84 ? 15.798 -10.139 1.154 1.00 89.44 84 LYS A N 1
ATOM 670 C CA . LYS A 1 84 ? 15.822 -9.750 2.570 1.00 89.44 84 LYS A CA 1
ATOM 671 C C . LYS A 1 84 ? 17.024 -10.426 3.217 1.00 89.44 84 LYS A C 1
ATOM 673 O O . LYS A 1 84 ? 17.076 -11.644 3.308 1.00 89.44 84 LYS A O 1
ATOM 678 N N . GLY A 1 85 ? 18.029 -9.636 3.598 1.00 88.06 85 GLY A N 1
ATOM 679 C CA . GLY A 1 85 ? 19.276 -10.168 4.167 1.00 88.06 85 GLY A CA 1
ATOM 680 C C . GLY A 1 85 ? 20.099 -11.028 3.197 1.00 88.06 85 GLY A C 1
ATOM 681 O O . GLY A 1 85 ? 20.813 -11.918 3.639 1.00 88.06 85 GLY A O 1
ATOM 682 N N . GLY A 1 86 ? 19.989 -10.784 1.886 1.00 89.69 86 GLY A N 1
ATOM 683 C CA . GLY A 1 86 ? 20.690 -11.553 0.850 1.00 89.69 86 GLY A CA 1
ATOM 684 C C . GLY A 1 86 ? 19.952 -12.806 0.367 1.00 89.69 86 GLY A C 1
ATOM 685 O O . GLY A 1 86 ? 20.382 -13.413 -0.611 1.00 89.69 86 GLY A O 1
ATOM 686 N N . GLU A 1 87 ? 18.825 -13.167 0.985 1.00 91.81 87 GLU A N 1
ATOM 687 C CA . GLU A 1 87 ? 17.976 -14.270 0.527 1.00 91.81 87 GLU A CA 1
ATOM 688 C C . GLU A 1 87 ? 16.810 -13.769 -0.338 1.00 91.81 87 GLU A C 1
ATOM 690 O O . GLU A 1 87 ? 16.304 -12.666 -0.099 1.00 91.81 87 GLU A O 1
ATOM 695 N N . PRO A 1 88 ? 16.346 -14.554 -1.332 1.00 92.44 88 PRO A N 1
ATOM 696 C CA . PRO A 1 88 ? 15.171 -14.207 -2.123 1.00 92.44 88 PRO A CA 1
ATOM 697 C C . PRO A 1 88 ? 13.951 -13.955 -1.236 1.00 92.44 88 PRO A C 1
ATOM 699 O O . PRO A 1 88 ? 13.588 -14.790 -0.411 1.00 92.44 88 PRO A O 1
ATOM 702 N N . PHE A 1 89 ? 13.286 -12.821 -1.448 1.00 93.81 89 PHE A N 1
ATOM 703 C CA . PHE A 1 89 ? 12.060 -12.457 -0.748 1.00 93.81 89 PHE A CA 1
ATOM 704 C C . PHE A 1 89 ? 10.881 -12.549 -1.726 1.00 93.81 89 PHE A C 1
ATOM 706 O O . PHE A 1 89 ? 10.504 -11.551 -2.346 1.00 93.81 89 PHE A O 1
ATOM 713 N N . PRO A 1 90 ? 10.326 -13.756 -1.952 1.00 94.50 90 PRO A N 1
ATOM 714 C CA . PRO A 1 90 ? 9.263 -13.950 -2.926 1.00 94.50 90 PRO A CA 1
ATOM 715 C C . PRO A 1 90 ? 7.982 -13.248 -2.486 1.00 94.50 90 PRO A C 1
ATOM 717 O O . PRO A 1 90 ? 7.717 -13.066 -1.292 1.00 94.50 90 PRO A O 1
ATOM 720 N N . TYR A 1 91 ? 7.169 -12.877 -3.469 1.00 95.50 91 TYR A N 1
ATOM 721 C CA . TYR A 1 91 ? 5.889 -12.256 -3.193 1.00 95.50 91 TYR A CA 1
ATOM 722 C C . TYR A 1 91 ? 4.950 -13.237 -2.489 1.00 95.50 91 TYR A C 1
ATOM 724 O O . TYR A 1 91 ? 4.749 -14.377 -2.911 1.00 95.50 91 TYR A O 1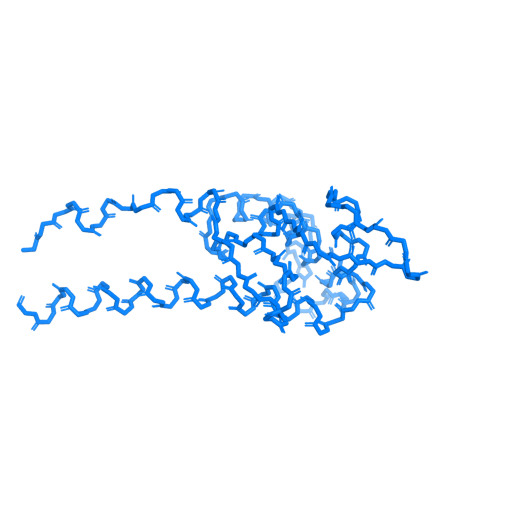
ATOM 732 N N . SER A 1 92 ? 4.352 -12.754 -1.410 1.00 95.25 92 SER A N 1
ATOM 733 C CA . SER A 1 92 ? 3.152 -13.302 -0.797 1.00 95.25 92 SER A CA 1
ATOM 734 C C . SER A 1 92 ? 2.400 -12.144 -0.149 1.00 95.25 92 SER A C 1
ATOM 736 O O . SER A 1 92 ? 3.005 -11.124 0.185 1.00 95.25 92 SER A O 1
ATOM 738 N N . VAL A 1 93 ? 1.091 -12.286 0.053 1.00 92.88 93 VAL A N 1
ATOM 739 C CA . VAL A 1 93 ? 0.289 -11.232 0.701 1.00 92.88 93 VAL A CA 1
ATOM 740 C C . VAL A 1 93 ? 0.805 -10.937 2.113 1.00 92.88 93 VAL A C 1
ATOM 742 O O . VAL A 1 93 ? 0.823 -9.782 2.529 1.00 92.88 93 VAL A O 1
ATOM 745 N N . ASP A 1 94 ? 1.283 -11.953 2.833 1.00 94.06 94 ASP A N 1
ATOM 746 C CA . ASP A 1 94 ? 1.837 -11.777 4.177 1.00 94.06 94 ASP A CA 1
ATOM 747 C C . ASP A 1 94 ? 3.189 -11.055 4.148 1.00 94.06 94 ASP A C 1
ATOM 749 O O . ASP A 1 94 ? 3.390 -10.121 4.924 1.00 94.06 94 ASP A O 1
ATOM 753 N N . ASN A 1 95 ? 4.072 -11.396 3.202 1.00 94.88 95 ASN A N 1
ATOM 754 C CA . ASN A 1 95 ? 5.336 -10.683 2.996 1.00 94.88 95 ASN A CA 1
ATOM 755 C C . ASN A 1 95 ? 5.100 -9.226 2.583 1.00 94.88 95 ASN A C 1
ATOM 757 O O . ASN A 1 95 ? 5.766 -8.323 3.086 1.00 94.88 95 ASN A O 1
ATOM 761 N N . ALA A 1 96 ? 4.132 -8.988 1.695 1.00 95.19 96 ALA A N 1
ATOM 762 C CA . ALA A 1 96 ? 3.719 -7.654 1.281 1.00 95.19 96 ALA A CA 1
ATOM 763 C C . ALA A 1 96 ? 3.198 -6.846 2.470 1.00 95.19 96 ALA A C 1
ATOM 765 O O . ALA A 1 96 ? 3.655 -5.729 2.697 1.00 95.19 96 ALA A O 1
ATOM 766 N N . ARG A 1 97 ? 2.296 -7.425 3.272 1.00 95.44 97 ARG A N 1
ATOM 767 C CA . ARG A 1 97 ? 1.760 -6.788 4.480 1.00 95.44 97 ARG A CA 1
ATOM 768 C C . ARG A 1 97 ? 2.868 -6.478 5.487 1.00 95.44 97 ARG A C 1
ATOM 770 O O . ARG A 1 97 ? 2.872 -5.390 6.054 1.00 95.44 97 ARG A O 1
ATOM 777 N N . GLN A 1 98 ? 3.803 -7.406 5.689 1.00 94.50 98 GLN A N 1
ATOM 778 C CA . GLN A 1 98 ? 4.958 -7.201 6.559 1.00 94.50 98 GLN A CA 1
ATOM 779 C C . GLN A 1 98 ? 5.804 -6.027 6.064 1.00 94.50 98 GLN A C 1
ATOM 781 O O . GLN A 1 98 ? 6.048 -5.098 6.825 1.00 94.50 98 GLN A O 1
ATOM 786 N N . PHE A 1 99 ? 6.215 -6.033 4.797 1.00 94.88 99 PHE A N 1
ATOM 787 C CA . PHE A 1 99 ? 7.128 -5.015 4.287 1.00 94.88 99 PHE A CA 1
ATOM 788 C C . PHE A 1 99 ? 6.480 -3.626 4.212 1.00 94.88 99 PHE A C 1
ATOM 790 O O . PHE A 1 99 ? 7.090 -2.644 4.625 1.00 94.88 99 PHE A O 1
ATOM 797 N N . LEU A 1 100 ? 5.210 -3.548 3.799 1.00 95.69 100 LEU A N 1
ATOM 798 C CA . LEU A 1 100 ? 4.420 -2.312 3.835 1.00 95.69 100 LEU A CA 1
ATOM 799 C C . LEU A 1 100 ? 4.242 -1.770 5.262 1.00 95.69 100 LEU A C 1
ATOM 801 O O . LEU A 1 100 ? 4.118 -0.561 5.443 1.00 95.69 100 LEU A O 1
ATOM 805 N N . GLY A 1 101 ? 4.195 -2.643 6.271 1.00 94.06 101 GLY A N 1
ATOM 806 C CA . GLY A 1 101 ? 4.140 -2.252 7.681 1.00 94.06 101 GLY A CA 1
ATOM 807 C C . GLY A 1 101 ? 5.497 -1.834 8.254 1.00 94.06 101 GLY A C 1
ATOM 808 O O . GLY A 1 101 ? 5.546 -0.940 9.087 1.00 94.06 101 GLY A O 1
ATOM 809 N N . GLU A 1 102 ? 6.588 -2.457 7.803 1.00 94.25 102 GLU A N 1
ATOM 810 C CA . GLU A 1 102 ? 7.959 -2.177 8.258 1.00 94.25 102 GLU A CA 1
ATOM 811 C C . GLU A 1 102 ? 8.552 -0.904 7.630 1.00 94.25 102 GLU A C 1
ATOM 813 O O . GLU A 1 102 ? 9.368 -0.239 8.266 1.00 94.25 102 GLU A O 1
ATOM 818 N N . SER A 1 103 ? 8.165 -0.561 6.397 1.00 94.12 103 SER A N 1
ATOM 819 C CA . SER A 1 103 ? 8.720 0.571 5.645 1.00 94.12 103 SER A CA 1
ATOM 820 C C . SER A 1 103 ? 7.621 1.519 5.164 1.00 94.12 103 SER A C 1
ATOM 822 O O . SER A 1 103 ? 6.821 1.174 4.292 1.00 94.12 103 SER A O 1
ATOM 824 N N . ALA A 1 104 ? 7.611 2.734 5.718 1.00 93.38 104 ALA A N 1
ATOM 825 C CA . ALA A 1 104 ? 6.760 3.821 5.239 1.00 93.38 104 ALA A CA 1
ATOM 826 C C . ALA A 1 104 ? 7.141 4.233 3.807 1.00 93.38 104 ALA A C 1
ATOM 828 O O . ALA A 1 104 ? 6.264 4.301 2.957 1.00 93.38 104 ALA A O 1
ATOM 829 N N . 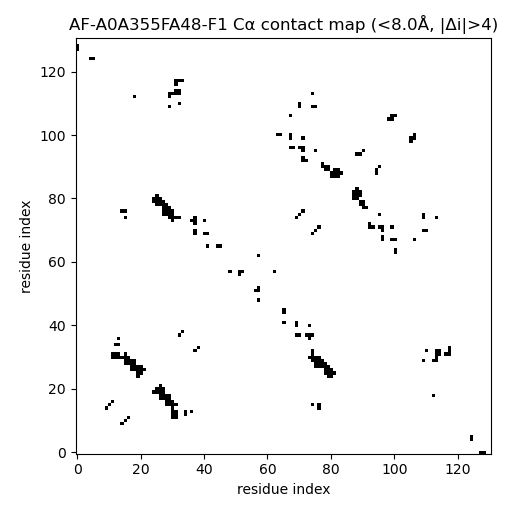ASP A 1 105 ? 8.438 4.357 3.506 1.00 93.62 105 ASP A N 1
ATOM 830 C CA . ASP A 1 105 ? 8.926 4.719 2.167 1.00 93.62 105 ASP A CA 1
ATOM 831 C C . ASP A 1 105 ? 8.410 3.766 1.078 1.00 93.62 105 ASP A C 1
ATOM 833 O O . ASP A 1 105 ? 7.957 4.194 0.017 1.00 93.62 105 ASP A O 1
ATOM 837 N N . PHE A 1 106 ? 8.428 2.453 1.340 1.00 94.44 106 PHE A N 1
ATOM 838 C CA . PHE A 1 106 ? 7.903 1.476 0.387 1.00 94.44 106 PHE A CA 1
ATOM 839 C C . PHE A 1 106 ? 6.381 1.577 0.236 1.00 94.44 106 PHE A C 1
ATOM 841 O O . PHE A 1 106 ? 5.840 1.410 -0.858 1.00 94.44 106 PHE A O 1
ATOM 848 N N . ARG A 1 107 ? 5.670 1.859 1.329 1.00 94.62 107 ARG A N 1
ATOM 849 C CA . ARG A 1 107 ? 4.218 2.057 1.309 1.00 94.62 107 ARG A CA 1
ATOM 850 C C . ARG A 1 107 ? 3.816 3.297 0.522 1.00 94.62 107 ARG A C 1
ATOM 852 O O . ARG A 1 107 ? 2.844 3.230 -0.236 1.00 94.62 107 ARG A O 1
ATOM 859 N N . ASP A 1 108 ? 4.554 4.384 0.687 1.00 94.50 108 ASP A N 1
ATOM 860 C CA . ASP A 1 108 ? 4.338 5.631 -0.037 1.00 94.50 108 ASP A CA 1
ATOM 861 C C . ASP A 1 108 ? 4.625 5.414 -1.523 1.00 94.50 108 ASP A C 1
ATOM 863 O O . ASP A 1 108 ? 3.754 5.679 -2.345 1.00 94.50 108 ASP A O 1
ATOM 867 N N . PHE A 1 109 ? 5.731 4.744 -1.868 1.00 94.75 109 PHE A N 1
ATOM 868 C CA . PHE A 1 109 ? 6.040 4.370 -3.252 1.00 94.75 109 PHE A CA 1
ATOM 869 C C . PHE A 1 109 ? 4.918 3.558 -3.924 1.00 94.75 109 PHE A C 1
ATOM 871 O O . PHE A 1 109 ? 4.505 3.854 -5.046 1.00 94.75 109 PHE A O 1
ATOM 878 N N . VAL A 1 110 ? 4.386 2.537 -3.242 1.00 94.75 110 VAL A N 1
ATOM 879 C CA . VAL A 1 110 ? 3.269 1.728 -3.764 1.00 94.75 110 VAL A CA 1
ATOM 880 C C . VAL A 1 110 ? 2.004 2.572 -3.936 1.00 94.75 110 VAL A C 1
ATOM 882 O O . VAL A 1 110 ? 1.267 2.390 -4.908 1.00 94.75 110 VAL A O 1
ATOM 885 N N . SER A 1 111 ? 1.741 3.483 -3.000 1.00 93.25 111 SER A N 1
ATOM 886 C CA . SER A 1 111 ? 0.579 4.372 -3.049 1.00 93.25 111 SER A CA 1
ATOM 887 C C . SER A 1 111 ? 0.694 5.373 -4.197 1.00 93.25 111 SER A C 1
ATOM 889 O O . SER A 1 111 ? -0.269 5.557 -4.941 1.00 93.25 111 SER A O 1
ATOM 891 N N . ASP A 1 112 ? 1.864 5.970 -4.389 1.00 93.44 112 ASP A N 1
ATOM 892 C CA . ASP A 1 112 ? 2.140 6.927 -5.457 1.00 93.44 112 ASP A CA 1
ATOM 893 C C . ASP A 1 112 ? 2.033 6.262 -6.828 1.00 93.44 112 ASP A C 1
ATOM 895 O O . ASP A 1 112 ? 1.288 6.745 -7.681 1.00 93.44 112 ASP A O 1
ATOM 899 N N . ALA A 1 113 ? 2.639 5.083 -7.002 1.00 92.25 113 ALA A N 1
ATOM 900 C CA . ALA A 1 113 ? 2.507 4.297 -8.228 1.00 92.25 113 ALA A CA 1
ATOM 901 C C . ALA A 1 113 ? 1.033 3.990 -8.562 1.00 92.25 113 ALA A C 1
ATOM 903 O O . ALA A 1 113 ? 0.612 4.076 -9.717 1.00 92.25 113 ALA A O 1
ATOM 904 N N . ALA A 1 114 ? 0.213 3.672 -7.555 1.00 90.88 114 ALA A N 1
ATOM 905 C CA . ALA A 1 114 ? -1.212 3.405 -7.745 1.00 90.88 114 ALA A CA 1
ATOM 906 C C . ALA A 1 114 ? -2.032 4.660 -8.107 1.00 90.88 114 ALA A C 1
ATOM 908 O O . ALA A 1 114 ? -3.054 4.535 -8.794 1.00 90.88 114 ALA A O 1
ATOM 909 N N . ASN A 1 115 ? -1.617 5.841 -7.633 1.00 90.19 115 ASN A N 1
ATOM 910 C CA . ASN A 1 115 ? -2.238 7.133 -7.940 1.00 90.19 115 ASN A CA 1
ATOM 911 C C . ASN A 1 115 ? -1.823 7.656 -9.320 1.00 90.19 115 ASN A C 1
ATOM 913 O O . ASN A 1 115 ? -2.672 8.141 -10.064 1.00 90.19 115 ASN A O 1
ATOM 917 N N . GLU A 1 116 ? -0.554 7.514 -9.703 1.00 87.25 116 GLU A N 1
ATOM 918 C CA . GLU A 1 116 ? -0.054 7.939 -11.015 1.00 87.25 116 GLU A CA 1
ATOM 919 C C . GLU A 1 116 ? -0.838 7.248 -12.143 1.00 87.25 116 GLU A C 1
ATOM 921 O O . GLU A 1 116 ? -1.300 7.883 -13.090 1.00 87.25 116 GLU A O 1
ATOM 926 N N . MET A 1 117 ? -1.131 5.955 -11.973 1.00 80.00 117 MET A N 1
ATOM 927 C CA . MET A 1 117 ? -1.963 5.185 -12.903 1.00 80.00 117 MET A CA 1
ATOM 928 C C . MET A 1 117 ? -3.423 5.660 -13.003 1.00 80.00 117 MET A C 1
ATOM 930 O O . MET A 1 117 ? -4.101 5.329 -13.984 1.00 80.00 117 MET A O 1
ATOM 934 N N . GLU A 1 118 ? -3.939 6.348 -11.984 1.00 81.62 118 GLU A N 1
ATOM 935 C CA . GLU A 1 118 ? -5.261 6.981 -12.012 1.00 81.62 118 GLU A CA 1
ATOM 936 C C . GLU A 1 118 ? -5.191 8.348 -12.705 1.00 81.62 118 GLU A C 1
ATOM 938 O O . GLU A 1 118 ? -6.065 8.661 -13.514 1.00 81.62 118 GLU A O 1
ATOM 943 N N . ASN A 1 119 ? -4.131 9.121 -12.453 1.00 79.38 119 ASN A N 1
ATOM 944 C CA . ASN A 1 119 ? -3.923 10.436 -13.059 1.00 79.38 119 ASN A CA 1
ATOM 945 C C . ASN A 1 119 ? -3.730 10.351 -14.577 1.00 79.38 119 ASN A C 1
ATOM 947 O O . ASN A 1 119 ? -4.444 11.046 -15.294 1.00 79.38 119 ASN A O 1
ATOM 951 N N . TYR A 1 120 ? -2.891 9.436 -15.084 1.00 74.75 120 TYR A N 1
ATOM 952 C CA . TYR A 1 120 ? -2.731 9.249 -16.537 1.00 74.75 120 TYR A CA 1
ATOM 953 C C . TYR A 1 120 ? -4.066 8.987 -17.240 1.00 74.75 120 TYR A C 1
ATOM 955 O O . TYR A 1 120 ? -4.342 9.522 -18.307 1.00 74.75 120 TYR A O 1
ATOM 963 N N . ARG A 1 121 ? -4.946 8.199 -16.615 1.00 70.19 121 ARG A N 1
ATOM 964 C CA . ARG A 1 121 ? -6.282 7.938 -17.160 1.00 70.19 121 ARG A CA 1
ATOM 965 C C . ARG A 1 121 ? -7.135 9.208 -17.191 1.00 70.19 121 ARG A C 1
ATOM 967 O O . ARG A 1 121 ? -7.925 9.384 -18.118 1.00 70.19 121 ARG A O 1
ATOM 974 N N . ALA A 1 122 ? -7.064 10.027 -16.143 1.00 71.38 122 ALA A N 1
ATOM 975 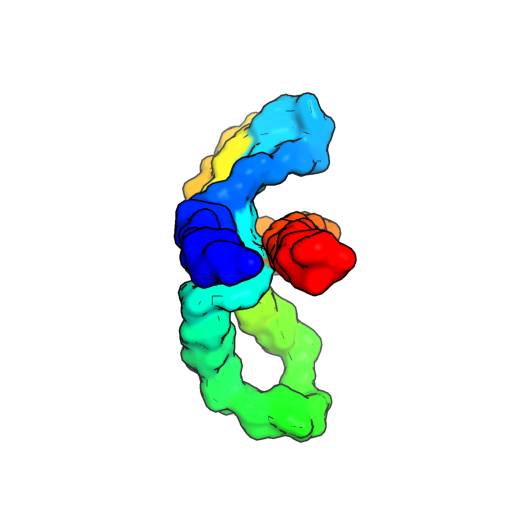C CA . ALA A 1 122 ? -7.820 11.271 -16.069 1.00 71.38 122 ALA A CA 1
ATOM 976 C C . ALA A 1 122 ? -7.369 12.255 -17.160 1.00 71.38 122 ALA A C 1
ATOM 978 O O . ALA A 1 122 ? -8.224 12.826 -17.835 1.00 71.38 122 ALA A O 1
ATOM 979 N N . GLU A 1 123 ? -6.059 12.364 -17.393 1.00 70.12 123 GLU A N 1
ATOM 980 C CA . GLU A 1 123 ? -5.469 13.190 -18.453 1.00 70.12 123 GLU A CA 1
ATOM 981 C C . GLU A 1 123 ? -5.872 12.699 -19.853 1.00 70.12 123 GLU A C 1
ATOM 983 O O . GLU A 1 123 ? -6.444 13.470 -20.624 1.00 70.12 123 GLU A O 1
ATOM 988 N N . GLU A 1 124 ? -5.725 11.397 -20.148 1.00 66.25 124 GLU A N 1
ATOM 989 C CA . GLU A 1 124 ? -6.159 10.802 -21.428 1.00 66.25 124 GLU A CA 1
ATOM 990 C C . GLU A 1 124 ? -7.650 11.070 -21.722 1.00 66.25 124 GLU A C 1
ATOM 992 O O . GLU A 1 124 ? -8.078 11.198 -22.877 1.00 66.25 124 GLU A O 1
ATOM 997 N N . LEU A 1 125 ? -8.472 11.143 -20.671 1.00 63.03 125 LEU A N 1
ATOM 998 C CA . LEU A 1 125 ? -9.901 11.416 -20.774 1.00 63.03 125 LEU A CA 1
ATOM 999 C C . LEU A 1 125 ? -10.205 12.887 -21.073 1.00 63.03 125 LEU A C 1
ATOM 1001 O O . LEU A 1 125 ? -11.154 13.178 -21.807 1.00 63.03 125 LEU A O 1
ATOM 1005 N N . GLU A 1 126 ? -9.449 13.803 -20.476 1.00 65.81 126 GLU A N 1
ATOM 1006 C CA . GLU A 1 126 ? -9.610 15.244 -20.649 1.00 65.81 126 GLU A CA 1
ATOM 1007 C C . GLU A 1 126 ? -9.133 15.687 -22.038 1.00 65.81 126 GLU A C 1
ATOM 1009 O O . GLU A 1 126 ? -9.872 16.371 -22.752 1.00 65.81 126 GLU A O 1
ATOM 1014 N N . GLU A 1 127 ? -7.990 15.177 -22.500 1.00 63.88 127 GLU A N 1
ATOM 1015 C CA . GLU A 1 127 ? -7.484 15.411 -23.858 1.00 63.88 127 GLU A CA 1
ATOM 1016 C C . GLU A 1 127 ? -8.440 14.871 -24.935 1.00 63.88 127 GLU A C 1
ATOM 1018 O O . GLU A 1 127 ? -8.658 15.506 -25.969 1.00 63.88 127 GLU A O 1
ATOM 1023 N N . ALA A 1 128 ? -9.096 13.731 -24.685 1.00 59.56 128 ALA A N 1
ATOM 1024 C CA . ALA A 1 128 ? -10.112 13.186 -25.587 1.00 59.56 128 ALA A CA 1
ATOM 1025 C C . ALA A 1 128 ? -11.411 14.014 -25.640 1.00 59.56 128 ALA A C 1
ATOM 1027 O O . ALA A 1 128 ? -12.221 13.799 -26.548 1.00 59.56 128 ALA A O 1
ATOM 1028 N N . ARG A 1 129 ? -11.635 14.921 -24.677 1.00 59.28 129 ARG A N 1
ATOM 1029 C CA . ARG A 1 129 ? -12.799 15.820 -24.617 1.00 59.28 129 ARG A CA 1
ATOM 1030 C C . ARG A 1 129 ? -12.555 17.194 -25.234 1.00 59.28 129 ARG A C 1
ATOM 1032 O O . ARG A 1 129 ? -13.532 17.855 -25.577 1.00 59.28 129 ARG A O 1
ATOM 1039 N N . GLY A 1 130 ? -11.294 17.599 -25.375 1.00 58.25 130 GLY A N 1
ATOM 1040 C CA . GLY A 1 130 ? -10.896 18.916 -25.876 1.00 58.25 130 GLY A CA 1
ATOM 1041 C C . GLY A 1 130 ? -10.769 19.059 -27.399 1.00 58.25 130 GLY A C 1
ATOM 1042 O O . GLY A 1 130 ? -10.548 20.178 -27.853 1.00 58.25 130 GLY A O 1
ATOM 1043 N N . ASN A 1 131 ? -10.917 17.975 -28.174 1.00 44.19 131 ASN A N 1
ATOM 1044 C CA . ASN A 1 131 ? -10.823 17.962 -29.646 1.00 44.19 131 ASN A CA 1
ATOM 1045 C C . ASN A 1 131 ? -12.135 17.554 -30.328 1.00 44.19 131 ASN A C 1
ATOM 1047 O O . ASN A 1 131 ? -12.717 16.513 -29.934 1.00 44.19 131 ASN A O 1
#

Sequence (131 aa):
MDISKFQTNKAAEEDGVWVDVDGNGTKIKVARINNPRYKKHFQKITKPYKRQIRNGTLSEDLAEKLLVDALASTILLDWKGFTKGGEPFPYSVDNARQFLGESADFRDFVSDAANEMENYRAEELEEARGN

Radius of gyration: 16.73 Å; Cα contacts (8 Å, |Δi|>4): 149; chains: 1; bounding box: 39×33×46 Å

Secondary structure (DSSP, 8-state):
--GGGTS--HHHHHT-EEEESSSSS-EEEE--TT-HHHHHHHHHHHGGGHHHHHTT---HHHHHHHHHHHHHHHTEEEEES-EETTEE----HHHHHHHHHH-HHHHHHHHHHHHHHHHHHHHHHHHTT--

pLDDT: mean 85.72, std 13.62, range [44.19, 96.06]

Foldseek 3Di:
DDCVLVVDPVCQQAVFDWDDDDVPWKIWGFHACPHPQLVVLLCVLCVVVVVCVVVVNDDPVRVQLSLLLSCLRGTGPFIPDDDDPNHDDGDDSVSSSVVSSVDVVVVVVSNVSNHVSVVVSVVSVVVVVPD

Mean predicted aligned error: 6.46 Å

Solvent-accessible surface area (backbone atoms only — not comparable to full-atom values): 7324 Å² total; per-residue (Å²): 130,66,69,67,80,72,58,60,71,55,55,50,41,73,69,28,46,80,41,74,75,73,83,78,67,30,32,38,25,37,12,27,65,86,21,72,62,32,54,54,46,43,51,60,73,42,56,89,43,48,68,32,57,75,67,71,65,54,53,66,75,56,55,50,52,52,48,29,52,34,38,24,73,46,24,51,77,46,53,42,71,48,60,59,97,86,39,83,47,72,68,41,58,66,54,41,33,50,48,39,66,76,29,64,69,60,38,49,52,55,50,49,57,11,45,51,61,47,48,56,54,54,49,59,52,50,60,60,67,77,111